Protein AF-A0A813HLX4-F1 (afdb_monomer_lite)

InterPro domains:
  IPR002048 EF-hand domain [PS50222] (1-34)
  IPR011992 EF-hand domain pair [SSF47473] (3-107)
  IPR018247 EF-Hand 1, calcium-binding site [PS00018] (12-24)

Sequence (122 aa):
MDSMRKLFQEMDLDDSGALTVNEFDKSLRDERVRTYFRCALNLDVDAARDIFQIVRNGDGMKADQDESMELNIDDFVNGCYNLQGGARQLDTKISLHEVRKLQKDMQEVLHVLRSLQPQTAI

Secondary structure (DSSP, 8-state):
-HHHHHHHHHH-SS-SSEE-HHHHHHHTTSHHHHHHHHHHS---HHHHHHHHHHHHHTTT------TT--EEHHHHHHHHHHHTTHHHHHHHHHHHHHHHHHHHHHHHHHHHHHHTS-----

Organism: Polarella glacialis (NCBI:txid89957)

pLDDT: mean 72.97, std 13.71, range [41.94, 96.0]

Foldseek 3Di:
DVVLLVLVVVLCPVPPQWHAPVSLVVSLVDPVSQCCCCPVLVDHSVVVSVLVVDLQQDPDHPDPPDSPGTHHSVSSVVSSCVNSCVVVVVVVVVVVVVVVVVVVVVVVVVVVVVVPPPPPDD

Structure (mmCIF, N/CA/C/O backbone):
data_AF-A0A813HLX4-F1
#
_entry.id   AF-A0A813HLX4-F1
#
loop_
_atom_site.group_PDB
_atom_site.id
_atom_site.type_symbol
_atom_site.label_atom_id
_atom_site.label_alt_id
_atom_site.label_comp_id
_atom_site.label_asym_id
_atom_site.label_entity_id
_atom_site.label_seq_id
_atom_site.pdbx_PDB_ins_code
_atom_site.Cartn_x
_atom_site.Cartn_y
_atom_site.Cartn_z
_atom_site.occupancy
_atom_site.B_iso_or_equiv
_atom_site.auth_seq_id
_atom_site.auth_comp_id
_atom_site.auth_asym_id
_atom_site.auth_atom_id
_atom_site.pdbx_PDB_model_num
ATOM 1 N N . MET A 1 1 ? -6.109 -11.539 -12.189 1.00 52.22 1 MET A N 1
ATOM 2 C CA . MET A 1 1 ? -4.817 -12.184 -11.879 1.00 52.22 1 MET A CA 1
ATOM 3 C C . MET A 1 1 ? -3.933 -12.263 -13.120 1.00 52.22 1 MET A C 1
ATOM 5 O O . MET A 1 1 ? -2.852 -11.696 -13.090 1.00 52.22 1 MET A O 1
ATOM 9 N N . ASP A 1 2 ? -4.394 -12.848 -14.232 1.00 63.78 2 ASP A N 1
ATOM 10 C CA . ASP A 1 2 ? -3.548 -13.035 -15.432 1.00 63.78 2 ASP A CA 1
ATOM 11 C C . ASP A 1 2 ? -3.050 -11.735 -16.074 1.00 63.78 2 ASP A C 1
ATOM 13 O O . ASP A 1 2 ? -1.894 -11.650 -16.473 1.00 63.78 2 ASP A O 1
ATOM 17 N N . SER A 1 3 ? -3.878 -10.687 -16.115 1.00 72.19 3 SER A N 1
ATOM 18 C CA . SER A 1 3 ? -3.465 -9.375 -16.636 1.00 72.19 3 SER A CA 1
ATOM 19 C C . SER A 1 3 ? -2.351 -8.727 -15.807 1.00 72.19 3 SER A C 1
ATOM 21 O O . SER A 1 3 ? -1.549 -7.973 -16.340 1.00 72.19 3 SER A O 1
ATOM 23 N N . MET A 1 4 ? -2.276 -9.052 -14.514 1.00 72.94 4 MET A N 1
ATOM 24 C CA . MET A 1 4 ? -1.265 -8.516 -13.605 1.00 72.94 4 MET A CA 1
ATOM 25 C C . MET A 1 4 ? 0.057 -9.267 -13.710 1.00 72.94 4 MET A C 1
ATOM 27 O O . MET A 1 4 ? 1.110 -8.644 -13.687 1.00 72.94 4 MET A O 1
ATOM 31 N N . ARG A 1 5 ? -0.003 -10.592 -13.898 1.00 77.19 5 ARG A N 1
ATOM 32 C CA . ARG A 1 5 ? 1.183 -11.406 -14.192 1.00 77.19 5 ARG A CA 1
ATOM 33 C C . ARG A 1 5 ? 1.808 -11.023 -15.536 1.00 77.19 5 ARG A C 1
ATOM 35 O O . ARG A 1 5 ? 3.023 -10.943 -15.628 1.00 77.19 5 ARG A O 1
ATOM 42 N N . LYS A 1 6 ? 0.986 -10.715 -16.546 1.00 79.31 6 LYS A N 1
ATOM 43 C CA . LYS A 1 6 ? 1.464 -10.182 -17.834 1.00 79.31 6 LYS A CA 1
ATOM 44 C C . LYS A 1 6 ? 2.122 -8.815 -17.689 1.00 79.31 6 LYS A C 1
ATOM 46 O O . LYS A 1 6 ? 3.187 -8.608 -18.245 1.00 79.31 6 LYS A O 1
ATOM 51 N N . LEU A 1 7 ? 1.515 -7.912 -16.914 1.00 79.94 7 LEU A N 1
ATOM 52 C CA . LEU A 1 7 ? 2.125 -6.616 -16.628 1.00 79.94 7 LEU A CA 1
ATOM 53 C C . LEU A 1 7 ? 3.477 -6.791 -15.927 1.00 79.94 7 LEU A C 1
ATOM 55 O O . LEU A 1 7 ? 4.439 -6.158 -16.323 1.00 79.94 7 LEU A O 1
ATOM 59 N N . PHE A 1 8 ? 3.562 -7.685 -14.939 1.00 80.75 8 PHE A N 1
ATOM 60 C CA . PHE A 1 8 ? 4.818 -7.989 -14.255 1.00 80.75 8 PHE A CA 1
ATOM 61 C C . PHE A 1 8 ? 5.899 -8.458 -15.239 1.00 80.75 8 PHE A C 1
ATOM 63 O O . PHE A 1 8 ? 6.993 -7.917 -15.225 1.00 80.75 8 PHE A O 1
ATOM 70 N N . GLN A 1 9 ? 5.569 -9.378 -16.150 1.00 82.44 9 GLN A N 1
ATOM 71 C CA . GLN A 1 9 ? 6.492 -9.842 -17.197 1.00 82.44 9 GLN A CA 1
ATOM 72 C C . GLN A 1 9 ? 6.919 -8.743 -18.180 1.00 82.44 9 GLN A C 1
ATOM 74 O O . GLN A 1 9 ? 7.993 -8.821 -18.755 1.00 82.44 9 GLN A O 1
ATOM 79 N N . GLU A 1 10 ? 6.086 -7.729 -18.414 1.00 81.12 10 GLU A N 1
ATOM 80 C CA . GLU A 1 10 ? 6.467 -6.574 -19.240 1.00 81.12 10 GLU A CA 1
ATOM 81 C C . GLU A 1 10 ? 7.375 -5.585 -18.488 1.00 81.12 10 GLU A C 1
ATOM 83 O O . GLU A 1 10 ? 8.050 -4.767 -19.114 1.00 81.12 10 GLU A O 1
ATOM 88 N N . MET A 1 11 ? 7.357 -5.626 -17.155 1.00 81.69 11 MET A N 1
ATOM 89 C CA . MET A 1 11 ? 8.123 -4.741 -16.279 1.00 81.69 11 MET A CA 1
ATOM 90 C C . MET A 1 11 ? 9.461 -5.349 -15.842 1.00 81.69 11 MET A C 1
ATOM 92 O O . MET A 1 11 ? 10.400 -4.591 -15.618 1.00 81.69 11 MET A O 1
ATOM 96 N N . ASP A 1 12 ? 9.526 -6.673 -15.719 1.00 83.56 12 ASP A N 1
ATOM 97 C CA . ASP A 1 12 ? 10.725 -7.479 -15.478 1.00 83.56 12 ASP A CA 1
ATOM 98 C C . ASP A 1 12 ? 11.568 -7.511 -16.766 1.00 83.56 12 ASP A C 1
ATOM 100 O O . ASP A 1 12 ? 11.235 -8.193 -17.736 1.00 83.56 12 ASP A O 1
ATOM 104 N N . LEU A 1 13 ? 12.596 -6.659 -16.834 1.00 79.81 13 LEU A N 1
ATOM 105 C CA . LEU A 1 13 ? 13.368 -6.451 -18.063 1.00 79.81 13 LEU A CA 1
ATOM 106 C C . LEU A 1 13 ? 14.498 -7.468 -18.205 1.00 79.81 13 LEU A C 1
ATOM 108 O O . LEU A 1 13 ? 14.985 -7.675 -19.322 1.00 79.81 13 LEU A O 1
ATOM 112 N N . ASP A 1 14 ? 14.946 -8.040 -17.091 1.00 82.44 14 ASP A N 1
ATOM 113 C CA . ASP A 1 14 ? 15.989 -9.055 -17.052 1.00 82.44 14 ASP A CA 1
ATOM 114 C C . ASP A 1 14 ? 15.452 -10.495 -16.962 1.00 82.44 14 ASP A C 1
ATOM 116 O O . ASP A 1 14 ? 16.246 -11.432 -17.074 1.00 82.44 14 ASP A O 1
ATOM 120 N N . ASP A 1 15 ? 14.126 -10.665 -16.878 1.00 79.69 15 ASP A N 1
ATOM 121 C CA . ASP A 1 15 ? 13.425 -11.951 -16.733 1.00 79.69 15 ASP A CA 1
ATOM 122 C C . ASP A 1 15 ? 13.940 -12.727 -15.505 1.00 79.69 15 A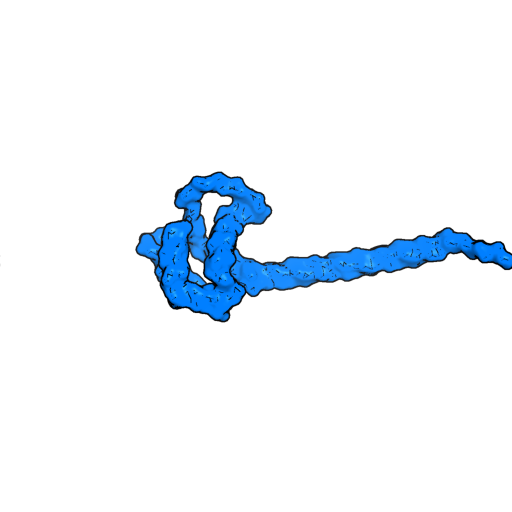SP A C 1
ATOM 124 O O . ASP A 1 15 ? 14.030 -13.960 -15.498 1.00 79.69 15 ASP A O 1
ATOM 128 N N . SER A 1 16 ? 14.326 -11.989 -14.457 1.00 80.88 16 SER A N 1
ATOM 129 C CA . SER A 1 16 ? 14.798 -12.547 -13.185 1.00 80.88 16 SER A CA 1
ATOM 130 C C . SER A 1 16 ? 13.671 -13.206 -12.388 1.00 80.88 16 SER A C 1
ATOM 132 O O . SER A 1 16 ? 13.929 -14.000 -11.477 1.00 80.88 16 SER A O 1
ATOM 134 N N . GLY A 1 17 ? 12.412 -12.915 -12.731 1.00 80.38 17 GLY A N 1
ATOM 135 C CA . GLY A 1 17 ? 11.237 -13.281 -11.950 1.00 80.38 17 GLY A CA 1
ATOM 136 C C . GLY A 1 17 ? 11.010 -12.350 -10.757 1.00 80.38 17 GLY A C 1
ATOM 137 O O . GLY A 1 17 ? 10.150 -12.631 -9.908 1.00 80.38 17 GLY A O 1
ATOM 138 N N . ALA A 1 18 ? 11.764 -11.253 -10.686 1.00 80.62 18 ALA A N 1
ATOM 139 C CA . ALA A 1 18 ? 11.690 -10.252 -9.647 1.00 80.62 18 ALA A CA 1
ATOM 140 C C . ALA A 1 18 ? 11.753 -8.846 -10.260 1.00 80.62 18 ALA A C 1
ATOM 142 O O . ALA A 1 18 ? 12.250 -8.631 -11.353 1.00 80.62 18 ALA A O 1
ATOM 143 N N . LEU A 1 19 ? 11.175 -7.873 -9.568 1.00 82.00 19 LEU A N 1
ATOM 144 C CA . LEU A 1 19 ? 11.072 -6.504 -10.045 1.00 82.00 19 LEU A CA 1
ATOM 145 C C . LEU A 1 19 ? 11.938 -5.624 -9.159 1.00 82.00 19 LEU A C 1
ATOM 147 O O . LEU A 1 19 ? 11.659 -5.454 -7.967 1.00 82.00 19 LEU A O 1
ATOM 151 N N . THR A 1 20 ? 12.992 -5.057 -9.735 1.00 81.56 20 THR A N 1
ATOM 152 C CA . THR A 1 20 ? 13.842 -4.094 -9.032 1.00 81.56 20 THR A CA 1
ATOM 153 C C . THR A 1 20 ? 13.193 -2.709 -8.998 1.00 81.56 20 THR A C 1
ATOM 155 O O . THR A 1 20 ? 12.366 -2.354 -9.841 1.00 81.56 20 THR A O 1
ATOM 158 N N . VAL A 1 21 ? 13.615 -1.854 -8.057 1.00 76.56 21 VAL A N 1
ATOM 159 C CA . VAL A 1 21 ? 13.162 -0.446 -7.994 1.00 76.56 21 VAL A CA 1
ATOM 160 C C . VAL A 1 21 ? 13.431 0.293 -9.311 1.00 76.56 21 VAL A C 1
ATOM 162 O O . VAL A 1 21 ? 12.643 1.140 -9.728 1.00 76.56 21 VAL A O 1
ATOM 165 N N . ASN A 1 22 ? 14.544 -0.016 -9.979 1.00 80.31 22 ASN A N 1
ATOM 166 C CA . ASN A 1 22 ? 14.938 0.648 -11.218 1.00 80.31 22 ASN A CA 1
ATOM 167 C C . ASN A 1 22 ? 14.055 0.221 -12.399 1.00 80.31 22 ASN A C 1
ATOM 169 O O . ASN A 1 22 ? 13.638 1.056 -13.199 1.00 80.31 22 ASN A O 1
ATOM 173 N N . GLU A 1 23 ? 13.744 -1.068 -12.506 1.00 84.06 23 GLU A N 1
ATOM 174 C CA . GLU A 1 23 ? 12.807 -1.589 -13.507 1.00 84.06 23 GLU A CA 1
ATOM 175 C C . GLU A 1 23 ? 11.389 -1.093 -13.264 1.00 84.06 23 GLU A C 1
ATOM 177 O O . GLU A 1 23 ? 10.702 -0.672 -14.198 1.00 84.06 23 GLU A O 1
ATOM 182 N 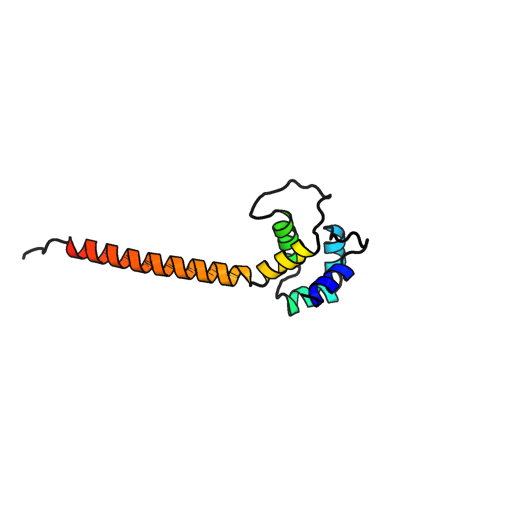N . PHE A 1 24 ? 10.985 -1.028 -11.998 1.00 80.00 24 PHE A N 1
ATOM 183 C CA . PHE A 1 24 ? 9.725 -0.428 -11.597 1.00 80.00 24 PHE A CA 1
ATOM 184 C C . PHE A 1 24 ? 9.655 1.052 -12.006 1.00 80.00 24 PHE A C 1
ATOM 186 O O . PHE A 1 24 ? 8.684 1.481 -12.623 1.00 80.00 24 PHE A O 1
ATOM 193 N N . ASP A 1 25 ? 10.704 1.842 -11.760 1.00 80.00 25 ASP A N 1
ATOM 194 C CA . ASP A 1 25 ? 10.713 3.253 -12.163 1.00 80.00 25 ASP A CA 1
ATOM 195 C C . ASP A 1 25 ? 10.702 3.441 -13.683 1.00 80.00 25 ASP A C 1
ATOM 197 O O . ASP A 1 25 ? 10.035 4.335 -14.208 1.00 80.00 25 ASP A O 1
ATOM 201 N N . LYS A 1 26 ? 11.439 2.598 -14.411 1.00 83.56 26 LYS A N 1
ATOM 202 C CA . LYS A 1 26 ? 11.470 2.630 -15.877 1.00 83.56 26 LYS A CA 1
ATOM 203 C C . LYS A 1 26 ? 10.118 2.267 -16.471 1.00 83.56 26 LYS A C 1
ATOM 205 O O . LYS A 1 26 ? 9.650 2.962 -17.369 1.00 83.56 26 LYS A O 1
ATOM 210 N N . SER A 1 27 ? 9.478 1.225 -15.960 1.00 81.94 27 SER A N 1
ATOM 211 C CA . SER A 1 27 ? 8.167 0.790 -16.436 1.00 81.94 27 SER A CA 1
ATOM 212 C C . SER A 1 27 ? 7.056 1.774 -16.075 1.00 81.94 27 SER A C 1
ATOM 214 O O . SER A 1 27 ? 6.178 2.018 -16.897 1.00 81.94 27 SER A O 1
ATOM 216 N N . LEU A 1 28 ? 7.133 2.455 -14.925 1.00 78.94 28 LEU A N 1
ATOM 217 C CA . LEU A 1 28 ? 6.217 3.550 -14.582 1.00 78.94 28 LEU A CA 1
ATOM 218 C C . LEU A 1 28 ? 6.341 4.778 -15.500 1.00 78.94 28 LEU A C 1
ATOM 220 O O . LEU A 1 28 ? 5.463 5.642 -15.468 1.00 78.94 28 LEU A O 1
ATOM 224 N N . ARG A 1 29 ? 7.387 4.885 -16.331 1.00 82.56 29 ARG A N 1
ATOM 225 C CA . ARG A 1 29 ? 7.470 5.917 -17.383 1.00 82.56 29 ARG A CA 1
ATOM 226 C C . ARG A 1 29 ? 6.674 5.543 -18.629 1.00 82.56 29 ARG A C 1
ATOM 228 O O . ARG A 1 29 ? 6.328 6.444 -19.392 1.00 82.56 29 ARG A O 1
ATOM 235 N N . ASP A 1 30 ? 6.355 4.264 -18.826 1.00 84.31 30 ASP A N 1
ATOM 236 C CA . ASP A 1 30 ? 5.497 3.817 -19.920 1.00 84.31 30 ASP A CA 1
ATOM 237 C C . ASP A 1 30 ? 4.037 4.187 -19.621 1.00 84.31 30 ASP A C 1
ATOM 239 O O . ASP A 1 30 ? 3.444 3.805 -18.608 1.00 84.31 30 ASP A O 1
ATOM 243 N N . GLU A 1 31 ? 3.434 4.949 -20.529 1.00 81.56 31 GLU A N 1
ATOM 244 C CA . GLU A 1 31 ? 2.055 5.415 -20.417 1.00 81.56 31 GLU A CA 1
ATOM 245 C C . GLU A 1 31 ? 1.045 4.260 -20.313 1.00 81.56 31 GLU A C 1
ATOM 247 O O . GLU A 1 31 ? 0.015 4.397 -19.646 1.00 81.56 31 GLU A O 1
ATOM 252 N N . ARG A 1 32 ? 1.354 3.095 -20.892 1.00 81.50 32 ARG A N 1
ATOM 253 C CA . ARG A 1 32 ? 0.504 1.897 -20.823 1.00 81.50 32 ARG A CA 1
ATOM 254 C C . ARG A 1 32 ? 0.433 1.346 -19.405 1.00 81.50 32 ARG A C 1
ATOM 256 O O . ARG A 1 32 ? -0.662 1.096 -18.901 1.00 81.50 32 ARG A O 1
ATOM 263 N N . VAL A 1 33 ? 1.583 1.242 -18.740 1.00 79.88 33 VAL A N 1
ATOM 264 C CA . VAL A 1 33 ? 1.686 0.784 -17.348 1.00 79.88 33 VAL A CA 1
ATOM 265 C C . VAL A 1 33 ? 0.968 1.775 -16.435 1.00 79.88 33 VAL A C 1
ATOM 267 O O . VAL A 1 33 ? 0.103 1.383 -15.655 1.00 79.88 33 VAL A O 1
ATOM 270 N N . ARG A 1 34 ? 1.211 3.081 -16.606 1.00 80.00 34 ARG A N 1
ATOM 271 C CA . ARG A 1 34 ? 0.518 4.137 -15.841 1.00 80.00 34 ARG A CA 1
ATOM 272 C C . ARG A 1 34 ? -1.000 4.075 -16.000 1.00 80.00 34 ARG A C 1
ATOM 274 O O . ARG A 1 34 ? -1.733 4.218 -15.021 1.00 80.00 34 ARG A O 1
ATOM 281 N N . THR A 1 35 ? -1.473 3.855 -17.224 1.00 80.62 35 THR A N 1
ATOM 282 C CA . THR A 1 35 ? -2.904 3.726 -17.522 1.00 80.62 35 THR A CA 1
ATOM 283 C C . THR A 1 35 ? -3.484 2.481 -16.868 1.00 80.62 35 THR A C 1
ATOM 285 O O . THR A 1 35 ? -4.569 2.549 -16.302 1.00 80.62 35 THR A O 1
ATOM 288 N N . TYR A 1 36 ? -2.759 1.362 -16.860 1.00 79.06 36 TYR A N 1
ATOM 289 C CA . TYR A 1 36 ? -3.200 0.155 -16.168 1.00 79.06 36 TYR A CA 1
ATOM 290 C C . TYR A 1 36 ? -3.296 0.363 -14.650 1.00 79.06 36 TYR A C 1
ATOM 292 O O . TYR A 1 36 ? -4.332 0.060 -14.059 1.00 79.06 36 TYR A O 1
ATOM 300 N N . PHE A 1 37 ? -2.275 0.947 -14.015 1.00 76.12 37 PHE A N 1
ATOM 301 C CA . PHE A 1 37 ? -2.313 1.259 -12.581 1.00 76.12 37 PHE A CA 1
ATOM 302 C C . PHE A 1 37 ? -3.501 2.169 -12.223 1.00 76.12 37 PHE A C 1
ATOM 304 O O . PHE A 1 37 ? -4.216 1.903 -11.257 1.00 76.12 37 PHE A O 1
ATOM 311 N N . ARG A 1 38 ? -3.796 3.174 -13.053 1.00 74.12 38 ARG A N 1
ATOM 312 C CA . ARG A 1 38 ? -4.936 4.077 -12.830 1.00 74.12 38 ARG A CA 1
ATOM 313 C C . ARG A 1 38 ? -6.292 3.446 -13.136 1.00 74.12 38 ARG A C 1
ATOM 315 O O . ARG A 1 38 ? -7.212 3.587 -12.345 1.00 74.12 38 ARG A O 1
ATOM 322 N N . CYS A 1 39 ? -6.450 2.762 -14.263 1.00 75.06 39 CYS A N 1
ATOM 323 C CA . CYS A 1 39 ? -7.754 2.261 -14.706 1.00 75.06 39 CYS A CA 1
ATOM 324 C C . CYS A 1 39 ? -8.117 0.901 -14.100 1.00 75.06 39 CYS A C 1
ATOM 326 O O . CYS A 1 39 ? -9.285 0.669 -13.800 1.00 75.06 39 CYS A O 1
ATOM 328 N N . ALA A 1 40 ? -7.148 -0.002 -13.937 1.00 70.75 40 ALA A N 1
ATOM 329 C CA . ALA A 1 40 ? -7.394 -1.357 -13.442 1.00 70.75 40 ALA A CA 1
ATOM 330 C C . ALA A 1 40 ? -7.250 -1.462 -11.918 1.00 70.75 40 ALA A C 1
ATOM 332 O O . ALA A 1 40 ? -8.006 -2.201 -11.288 1.00 70.75 40 ALA A O 1
ATOM 333 N N . LEU A 1 41 ? -6.302 -0.723 -11.329 1.00 70.19 41 LEU A N 1
ATOM 334 C CA . LEU A 1 41 ? -6.026 -0.771 -9.887 1.00 70.19 41 LEU A CA 1
ATOM 335 C C . LEU A 1 41 ? -6.538 0.460 -9.129 1.00 70.19 41 LEU A C 1
ATOM 337 O O . LEU A 1 41 ? -6.584 0.426 -7.902 1.00 70.19 41 LEU A O 1
ATOM 341 N N . ASN A 1 42 ? -6.959 1.519 -9.834 1.00 73.06 42 ASN A N 1
ATOM 342 C CA . ASN A 1 42 ? -7.355 2.801 -9.243 1.00 73.06 42 ASN A CA 1
ATOM 343 C C . ASN A 1 42 ? -6.281 3.379 -8.303 1.00 73.06 42 ASN A C 1
ATOM 345 O O . ASN A 1 42 ? -6.585 3.962 -7.261 1.00 73.06 42 ASN A O 1
ATOM 349 N N . LEU A 1 43 ? -5.016 3.178 -8.671 1.00 69.12 43 LEU A N 1
ATOM 350 C CA . LEU A 1 43 ? -3.844 3.639 -7.941 1.00 69.12 43 LEU A CA 1
ATOM 351 C C . LEU A 1 43 ? -3.160 4.751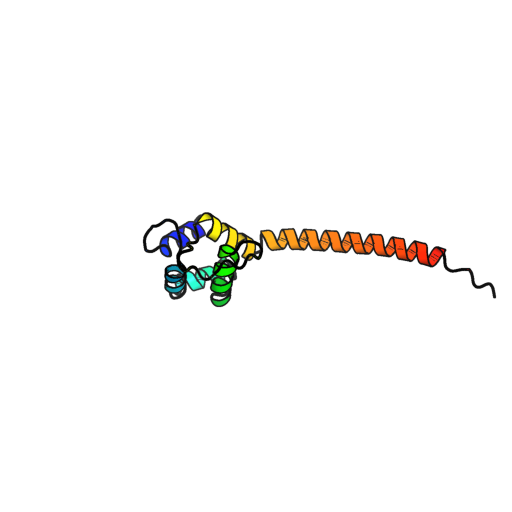 -8.727 1.00 69.12 43 LEU A C 1
ATOM 353 O O . LEU A 1 43 ? -2.968 4.641 -9.941 1.00 69.12 43 LEU A O 1
ATOM 357 N N . ASP A 1 44 ? -2.775 5.822 -8.034 1.00 71.62 44 ASP A N 1
ATOM 358 C CA . ASP A 1 44 ? -1.927 6.834 -8.652 1.00 71.62 44 ASP A CA 1
ATOM 359 C C . ASP A 1 44 ? -0.485 6.334 -8.749 1.00 71.62 44 ASP A C 1
ATOM 361 O O . ASP A 1 44 ? -0.017 5.548 -7.928 1.00 71.62 44 ASP A O 1
ATOM 365 N N . VAL A 1 45 ? 0.224 6.802 -9.768 1.00 69.44 45 VAL A N 1
ATOM 366 C CA . VAL A 1 45 ? 1.588 6.364 -10.086 1.00 69.44 45 VAL A CA 1
ATOM 367 C C . VAL A 1 45 ? 2.567 6.784 -8.988 1.00 69.44 45 VAL A C 1
ATOM 369 O O . VAL A 1 45 ? 3.479 6.032 -8.655 1.00 69.44 45 VAL A O 1
ATOM 372 N N . ASP A 1 46 ? 2.333 7.943 -8.372 1.00 68.56 46 ASP A N 1
ATOM 373 C CA . ASP A 1 46 ? 3.115 8.400 -7.223 1.00 68.56 46 ASP A CA 1
ATOM 374 C C . ASP A 1 46 ? 2.865 7.508 -5.996 1.00 68.56 46 ASP A C 1
ATOM 376 O O . ASP A 1 46 ? 3.812 7.080 -5.339 1.00 68.56 46 ASP A O 1
ATOM 380 N N . ALA A 1 47 ? 1.611 7.100 -5.770 1.00 64.00 47 ALA A N 1
ATOM 381 C CA . ALA A 1 47 ? 1.277 6.122 -4.738 1.00 64.00 47 ALA A CA 1
ATOM 382 C C . ALA A 1 47 ? 1.876 4.738 -5.043 1.00 64.00 47 ALA A C 1
ATOM 384 O O . ALA A 1 47 ? 2.222 4.013 -4.120 1.00 64.00 47 ALA A O 1
ATOM 385 N N . ALA A 1 48 ? 2.048 4.366 -6.316 1.00 67.25 48 ALA A N 1
ATOM 386 C CA . ALA A 1 48 ? 2.640 3.087 -6.711 1.00 67.25 48 ALA A CA 1
ATOM 387 C C . ALA A 1 48 ? 4.097 2.931 -6.228 1.00 67.25 48 ALA A C 1
ATOM 389 O O . ALA A 1 48 ? 4.505 1.824 -5.879 1.00 67.25 48 ALA A O 1
ATOM 390 N N . ARG A 1 49 ? 4.868 4.027 -6.135 1.00 69.69 49 ARG A N 1
ATOM 391 C CA . ARG A 1 49 ? 6.221 4.017 -5.543 1.00 69.69 49 ARG A CA 1
ATOM 392 C C . ARG A 1 49 ? 6.194 3.804 -4.032 1.00 69.69 49 ARG A C 1
ATOM 394 O O . ARG A 1 49 ? 6.952 2.981 -3.521 1.00 69.69 49 ARG A O 1
ATOM 401 N N . ASP A 1 50 ? 5.297 4.494 -3.333 1.00 67.06 50 ASP A N 1
ATOM 402 C CA . ASP A 1 50 ? 5.105 4.298 -1.891 1.00 67.06 50 ASP A CA 1
ATOM 403 C C . ASP A 1 50 ? 4.658 2.861 -1.599 1.00 67.06 50 ASP A C 1
ATOM 405 O O . ASP A 1 50 ? 5.108 2.224 -0.652 1.00 67.06 50 ASP A O 1
ATOM 409 N N . ILE A 1 51 ? 3.816 2.313 -2.470 1.00 64.12 51 ILE A N 1
ATOM 410 C CA . ILE A 1 51 ? 3.340 0.933 -2.431 1.00 64.12 51 ILE A CA 1
ATOM 411 C C . ILE A 1 51 ? 4.481 -0.054 -2.609 1.00 64.12 51 ILE A C 1
ATOM 413 O O . ILE A 1 51 ? 4.582 -0.989 -1.822 1.00 64.12 51 ILE A O 1
ATOM 417 N N . PHE A 1 52 ? 5.349 0.160 -3.597 1.00 68.69 52 PHE A N 1
ATOM 418 C CA . PHE A 1 52 ? 6.524 -0.680 -3.794 1.00 68.69 52 PHE A CA 1
ATOM 419 C C . PHE A 1 52 ? 7.357 -0.732 -2.507 1.00 68.69 52 PHE A C 1
ATOM 421 O O . PHE A 1 52 ? 7.731 -1.809 -2.057 1.00 68.69 52 PHE A O 1
ATOM 428 N N . GLN A 1 53 ? 7.557 0.410 -1.841 1.00 67.19 53 GLN A N 1
ATOM 429 C CA . GLN A 1 53 ? 8.245 0.455 -0.549 1.00 67.19 53 GLN A CA 1
ATOM 430 C C . GLN A 1 53 ? 7.473 -0.235 0.582 1.00 67.19 53 GLN A C 1
ATOM 432 O O . GLN A 1 53 ? 8.094 -0.888 1.416 1.00 67.19 53 GLN A O 1
ATOM 437 N N . ILE A 1 54 ? 6.147 -0.111 0.638 1.00 63.62 54 ILE A N 1
ATOM 438 C CA . ILE A 1 54 ? 5.317 -0.753 1.670 1.00 63.62 54 ILE A CA 1
ATOM 439 C C . ILE A 1 54 ? 5.336 -2.278 1.511 1.00 63.62 54 ILE A C 1
ATOM 441 O O . ILE A 1 54 ? 5.559 -2.985 2.489 1.00 63.62 54 ILE A O 1
ATOM 445 N N . VAL A 1 55 ? 5.162 -2.785 0.289 1.00 65.00 55 VAL A N 1
ATOM 446 C CA . VAL A 1 55 ? 5.194 -4.226 -0.009 1.00 65.00 55 VAL A CA 1
ATOM 447 C C . VAL A 1 55 ? 6.601 -4.788 0.232 1.00 65.00 55 VAL A C 1
ATOM 449 O O . VAL A 1 55 ? 6.726 -5.859 0.817 1.00 65.00 55 VAL A O 1
ATOM 452 N N . ARG A 1 56 ? 7.656 -4.024 -0.095 1.00 63.84 56 ARG A N 1
ATOM 453 C CA . ARG A 1 56 ? 9.064 -4.351 0.211 1.00 63.84 56 ARG A CA 1
ATOM 454 C C . ARG A 1 56 ? 9.350 -4.489 1.715 1.00 63.84 56 ARG A C 1
ATOM 456 O O . ARG A 1 56 ? 10.243 -5.233 2.096 1.00 63.84 56 ARG A O 1
ATOM 463 N N . ASN A 1 57 ? 8.628 -3.767 2.575 1.00 58.03 57 ASN A N 1
ATOM 464 C CA . ASN A 1 57 ? 8.950 -3.641 4.004 1.00 58.03 57 ASN A CA 1
ATOM 465 C C . ASN A 1 57 ? 8.110 -4.550 4.934 1.00 58.03 57 ASN A C 1
ATOM 467 O O . ASN A 1 57 ? 8.331 -4.546 6.149 1.00 58.03 57 ASN A O 1
ATOM 471 N N . GLY A 1 58 ? 7.141 -5.313 4.407 1.00 54.91 58 GLY A N 1
ATOM 472 C CA . GLY A 1 58 ? 6.158 -6.023 5.243 1.00 54.91 58 GLY A CA 1
ATOM 473 C C . GLY A 1 58 ? 5.398 -5.071 6.185 1.00 54.91 58 GLY A C 1
ATOM 474 O O . GLY A 1 58 ? 5.494 -3.858 6.029 1.00 54.91 58 GLY A O 1
ATOM 475 N N . ASP A 1 59 ? 4.653 -5.598 7.166 1.00 48.06 59 ASP A N 1
ATOM 476 C CA . ASP A 1 59 ? 3.767 -4.893 8.131 1.00 48.06 59 ASP A CA 1
ATOM 477 C C . ASP A 1 59 ? 4.446 -3.841 9.062 1.00 48.06 59 ASP A C 1
ATOM 479 O O . ASP A 1 59 ? 4.160 -3.742 10.255 1.00 48.06 59 ASP A O 1
ATOM 483 N N . GLY A 1 60 ? 5.340 -2.996 8.543 1.00 46.16 60 GLY A N 1
ATOM 484 C CA . GLY A 1 60 ? 5.893 -1.832 9.234 1.00 46.16 60 GLY A CA 1
ATOM 485 C C . GLY A 1 60 ? 7.364 -1.938 9.628 1.00 46.16 60 GLY A C 1
ATOM 486 O O . GLY A 1 60 ? 7.811 -1.134 10.449 1.00 46.16 60 GLY A O 1
ATOM 487 N N . MET A 1 61 ? 8.144 -2.862 9.059 1.00 41.94 61 MET A N 1
ATOM 488 C CA . MET A 1 61 ? 9.569 -2.957 9.377 1.00 41.94 61 MET A CA 1
ATOM 489 C C . MET A 1 61 ? 10.393 -2.183 8.346 1.00 41.94 61 MET A C 1
ATOM 491 O O . MET A 1 61 ? 10.564 -2.605 7.209 1.00 41.94 61 MET A O 1
ATOM 495 N N . LYS A 1 62 ? 10.896 -1.006 8.743 1.00 43.97 62 LYS A N 1
ATOM 496 C CA . LYS A 1 62 ? 11.899 -0.260 7.972 1.00 43.97 62 LYS A CA 1
ATOM 497 C C . LYS A 1 62 ? 13.138 -1.143 7.809 1.00 43.97 62 LYS A C 1
ATOM 499 O O . LYS A 1 62 ? 13.975 -1.179 8.703 1.00 43.97 62 LYS A O 1
ATOM 504 N N . ALA A 1 63 ? 13.229 -1.861 6.696 1.00 44.41 63 ALA A N 1
ATOM 505 C CA . ALA A 1 63 ? 14.470 -2.471 6.264 1.00 44.41 63 ALA A CA 1
ATOM 506 C C . ALA A 1 63 ? 15.323 -1.372 5.636 1.00 44.41 63 ALA A C 1
ATOM 508 O O . ALA A 1 63 ? 14.827 -0.569 4.831 1.00 44.41 63 ALA A O 1
ATOM 509 N N . ASP A 1 64 ? 16.577 -1.322 6.065 1.00 46.91 64 ASP A N 1
ATOM 510 C CA . ASP A 1 64 ? 17.591 -0.392 5.601 1.00 46.91 64 ASP A CA 1
ATOM 511 C C . ASP A 1 64 ? 17.624 -0.307 4.065 1.00 46.91 64 ASP A C 1
ATOM 513 O O . ASP A 1 64 ? 17.098 -1.159 3.342 1.00 46.91 64 ASP A O 1
ATOM 517 N N . GLN A 1 65 ? 18.169 0.800 3.570 1.00 46.06 65 GLN A N 1
ATOM 518 C CA . GLN A 1 65 ? 18.275 1.160 2.155 1.00 46.06 65 GLN A CA 1
ATOM 519 C C . GLN A 1 65 ? 19.218 0.216 1.393 1.00 46.06 65 GLN A C 1
ATOM 521 O O . GLN A 1 65 ? 20.215 0.656 0.833 1.00 46.06 65 GLN A O 1
ATOM 526 N N . ASP A 1 66 ? 18.935 -1.080 1.391 1.00 50.81 66 ASP A N 1
ATOM 527 C CA . ASP A 1 66 ? 19.609 -2.008 0.511 1.00 50.81 66 ASP A CA 1
ATOM 528 C C . ASP A 1 66 ? 18.890 -1.986 -0.841 1.00 50.81 66 ASP A C 1
ATOM 530 O O . ASP A 1 66 ? 17.714 -2.350 -0.968 1.00 50.81 66 ASP A O 1
ATOM 534 N N . GLU A 1 67 ? 19.597 -1.470 -1.843 1.00 52.16 67 GLU A N 1
ATOM 535 C CA . GLU A 1 67 ? 19.163 -1.373 -3.240 1.00 52.16 67 GLU A CA 1
ATOM 536 C C . GLU A 1 67 ? 19.085 -2.760 -3.913 1.00 52.16 67 GLU A C 1
ATOM 538 O O . GLU A 1 67 ? 18.594 -2.874 -5.032 1.00 52.16 67 GLU A O 1
ATOM 543 N N . SER A 1 68 ? 19.523 -3.811 -3.208 1.00 53.50 68 SER A N 1
ATOM 544 C CA . SER A 1 68 ? 19.535 -5.219 -3.623 1.00 53.50 68 SER A CA 1
ATOM 545 C C . SER A 1 68 ? 18.200 -5.961 -3.435 1.00 53.50 68 SER A C 1
ATOM 547 O O . SER A 1 68 ? 18.132 -7.162 -3.696 1.00 53.50 68 SER A O 1
ATOM 549 N N . MET A 1 69 ? 17.156 -5.315 -2.910 1.00 61.69 69 MET A N 1
ATOM 550 C CA . MET A 1 69 ? 15.911 -6.014 -2.575 1.00 61.69 69 MET A CA 1
ATOM 551 C C . MET A 1 69 ? 14.915 -5.977 -3.740 1.00 61.69 69 MET A C 1
ATOM 553 O O . MET A 1 69 ? 14.366 -4.926 -4.075 1.00 61.69 69 MET A O 1
ATOM 557 N N . GLU A 1 70 ? 14.688 -7.142 -4.336 1.00 70.50 70 GLU A N 1
ATOM 558 C CA . GLU A 1 70 ? 13.809 -7.359 -5.485 1.00 70.50 70 GLU A CA 1
ATOM 559 C C . GLU A 1 70 ? 12.406 -7.792 -5.022 1.00 70.50 70 GLU A C 1
ATOM 561 O O . GLU A 1 70 ? 12.262 -8.494 -4.017 1.00 70.50 70 GLU A O 1
ATOM 566 N N . LEU A 1 71 ? 11.357 -7.376 -5.737 1.00 75.19 71 LEU A N 1
ATOM 567 C CA . LEU A 1 71 ? 9.979 -7.793 -5.456 1.00 75.19 71 LEU A CA 1
ATOM 568 C C . LEU A 1 71 ? 9.566 -8.932 -6.385 1.00 75.19 71 LEU A C 1
ATOM 570 O O . LEU A 1 71 ? 9.441 -8.732 -7.589 1.00 75.19 71 LEU A O 1
ATOM 574 N N . ASN A 1 72 ? 9.304 -10.118 -5.838 1.00 78.94 72 ASN A N 1
ATOM 575 C CA . ASN A 1 72 ? 8.803 -11.229 -6.645 1.00 78.94 72 ASN A CA 1
ATOM 576 C C . ASN A 1 72 ? 7.358 -10.979 -7.130 1.00 78.94 72 ASN A C 1
ATOM 578 O O . ASN A 1 72 ? 6.618 -10.134 -6.610 1.00 78.94 72 ASN A O 1
ATOM 582 N N . ILE A 1 73 ? 6.945 -11.755 -8.132 1.00 76.81 73 ILE A N 1
ATOM 583 C CA . ILE A 1 73 ? 5.622 -11.637 -8.756 1.00 76.81 73 ILE A CA 1
ATOM 584 C C . ILE A 1 73 ? 4.458 -11.830 -7.780 1.00 76.81 73 ILE A C 1
ATOM 586 O O . ILE A 1 73 ? 3.439 -11.147 -7.899 1.00 76.81 73 ILE A O 1
ATOM 590 N N . ASP A 1 74 ? 4.581 -12.745 -6.819 1.00 75.00 74 ASP A N 1
ATOM 591 C CA . ASP A 1 74 ? 3.489 -13.062 -5.903 1.00 75.00 74 ASP A CA 1
ATOM 592 C C . ASP A 1 74 ? 3.310 -11.949 -4.859 1.00 75.00 74 ASP A C 1
ATOM 594 O O . ASP A 1 74 ? 2.178 -11.547 -4.589 1.00 75.00 74 ASP A O 1
ATOM 598 N N . ASP A 1 75 ? 4.398 -11.366 -4.359 1.00 75.12 75 ASP A N 1
ATOM 599 C CA . ASP A 1 75 ? 4.391 -10.217 -3.451 1.00 75.12 75 ASP A CA 1
ATOM 600 C C . ASP A 1 75 ? 3.866 -8.963 -4.148 1.00 75.12 75 ASP A C 1
ATOM 602 O O . ASP A 1 75 ? 3.041 -8.240 -3.586 1.00 75.12 75 ASP A O 1
ATOM 606 N N . PHE A 1 76 ? 4.252 -8.734 -5.405 1.00 75.69 76 PHE A N 1
ATOM 607 C CA . PHE A 1 76 ? 3.717 -7.635 -6.206 1.00 75.69 76 PHE A CA 1
ATOM 608 C C . PHE A 1 76 ? 2.199 -7.758 -6.423 1.00 75.69 76 PHE A C 1
ATOM 610 O O . PHE A 1 76 ? 1.451 -6.795 -6.207 1.00 75.69 76 PHE A O 1
ATOM 617 N N . VAL A 1 77 ? 1.726 -8.946 -6.818 1.00 75.00 77 VAL A N 1
ATOM 618 C CA . VAL A 1 77 ? 0.296 -9.221 -7.037 1.00 75.00 77 VAL A CA 1
ATOM 619 C C . VAL A 1 77 ? -0.484 -9.094 -5.728 1.00 75.00 77 VAL A C 1
ATOM 621 O O . VAL A 1 77 ? -1.522 -8.429 -5.700 1.00 75.00 77 VAL A O 1
ATOM 624 N N . ASN A 1 78 ? 0.015 -9.684 -4.639 1.00 72.75 78 ASN A N 1
ATOM 625 C CA . ASN A 1 78 ? -0.620 -9.623 -3.323 1.00 72.75 78 ASN A CA 1
ATOM 626 C C . ASN A 1 78 ? -0.652 -8.194 -2.777 1.00 72.75 78 ASN A C 1
ATOM 628 O O . ASN A 1 78 ? -1.689 -7.742 -2.291 1.00 72.75 78 ASN A O 1
ATOM 632 N N . GLY A 1 79 ? 0.448 -7.454 -2.913 1.00 71.44 79 GLY A N 1
ATOM 633 C CA . GLY A 1 79 ? 0.542 -6.054 -2.529 1.00 71.44 79 GLY A CA 1
ATOM 634 C C . GLY A 1 79 ? -0.512 -5.214 -3.236 1.00 71.44 79 GLY A C 1
ATOM 635 O O . GLY A 1 79 ? -1.346 -4.571 -2.594 1.00 71.44 79 GLY A O 1
ATOM 636 N N . CYS A 1 80 ? -0.558 -5.291 -4.564 1.00 73.12 80 CYS A N 1
ATOM 637 C CA . CYS A 1 80 ? -1.545 -4.546 -5.330 1.00 73.12 80 CYS A CA 1
ATOM 638 C C . CYS A 1 80 ? -2.989 -4.989 -5.045 1.00 73.12 80 CYS A C 1
ATOM 640 O O . CYS A 1 80 ? -3.877 -4.141 -5.018 1.00 73.12 80 CYS A O 1
ATOM 642 N N . TYR A 1 81 ? -3.240 -6.274 -4.776 1.00 69.94 81 TYR A N 1
ATOM 643 C CA . TYR A 1 81 ? -4.564 -6.774 -4.386 1.00 69.94 81 TYR A CA 1
ATOM 644 C C . TYR A 1 81 ? -5.018 -6.230 -3.021 1.00 69.94 81 TYR A C 1
ATOM 646 O O . TYR A 1 81 ? -6.161 -5.781 -2.859 1.00 69.94 81 TYR A O 1
ATOM 654 N N . ASN A 1 82 ? -4.112 -6.206 -2.042 1.00 65.69 82 ASN A N 1
ATOM 655 C CA . ASN A 1 82 ? -4.365 -5.628 -0.723 1.00 65.69 82 ASN A CA 1
ATOM 656 C C . ASN A 1 82 ? -4.690 -4.130 -0.822 1.00 65.69 82 ASN A C 1
ATOM 658 O O . ASN A 1 82 ? -5.569 -3.626 -0.115 1.00 65.69 82 ASN A O 1
ATOM 662 N N . LEU A 1 83 ? -4.035 -3.437 -1.753 1.00 62.28 83 LEU A N 1
ATOM 663 C CA . LEU A 1 83 ? -4.156 -1.996 -1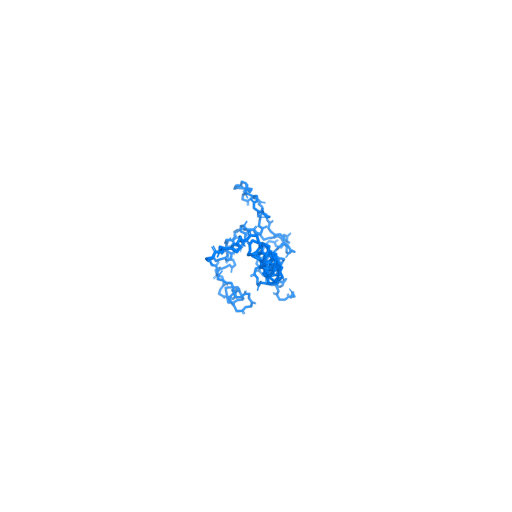.965 1.00 62.28 83 LEU A CA 1
ATOM 664 C C . LEU A 1 83 ? -5.344 -1.582 -2.836 1.00 62.28 83 LEU A C 1
ATOM 666 O O . LEU A 1 83 ? -5.971 -0.567 -2.533 1.00 62.28 83 LEU A O 1
ATOM 670 N N . GLN A 1 84 ? -5.728 -2.398 -3.823 1.00 61.53 84 GLN A N 1
ATOM 671 C CA . GLN A 1 84 ? -6.974 -2.255 -4.592 1.00 61.53 84 GLN A CA 1
ATOM 672 C C . GLN A 1 84 ? -8.220 -2.355 -3.685 1.00 61.53 84 GLN A C 1
ATOM 674 O O . GLN A 1 84 ? -9.329 -1.985 -4.069 1.00 61.53 84 GLN A O 1
ATOM 679 N N . GLY A 1 85 ? -8.033 -2.805 -2.441 1.00 56.66 85 GLY A N 1
ATOM 680 C CA . GLY A 1 85 ? -9.026 -2.728 -1.385 1.00 56.66 85 GLY A CA 1
ATOM 681 C C . GLY A 1 85 ? -9.660 -4.065 -1.027 1.00 56.66 85 GLY A C 1
ATOM 682 O O . GLY A 1 85 ? -10.586 -4.070 -0.225 1.00 56.66 85 GLY A O 1
ATOM 683 N N . GLY A 1 86 ? -9.176 -5.191 -1.564 1.00 52.75 86 GLY A N 1
ATOM 684 C CA . GLY A 1 86 ? -9.677 -6.524 -1.206 1.00 52.75 86 GLY A CA 1
ATOM 685 C C . GLY A 1 86 ? -9.446 -6.857 0.272 1.00 52.75 86 GLY A C 1
ATOM 686 O O . GLY A 1 86 ? -10.383 -7.242 0.971 1.00 52.75 86 GLY A O 1
ATOM 687 N N . ALA A 1 87 ? -8.229 -6.614 0.771 1.00 50.50 87 ALA A N 1
ATOM 688 C CA . ALA A 1 87 ? -7.899 -6.740 2.193 1.00 50.50 87 ALA A CA 1
ATOM 689 C C . ALA A 1 87 ? -8.471 -5.575 3.018 1.00 50.50 87 ALA A C 1
ATOM 691 O O . ALA A 1 87 ? -9.200 -5.808 3.980 1.00 50.50 87 ALA A O 1
ATOM 692 N N . ARG A 1 88 ? -8.298 -4.318 2.564 1.00 54.97 88 ARG A N 1
ATOM 693 C CA . ARG A 1 88 ? -8.855 -3.142 3.265 1.00 54.97 88 ARG A CA 1
ATOM 694 C C . ARG A 1 88 ? -10.369 -3.206 3.452 1.00 54.97 88 ARG A C 1
ATOM 696 O O . ARG A 1 88 ? -10.849 -2.716 4.466 1.00 54.97 88 ARG A O 1
ATOM 703 N N . GLN A 1 89 ? -11.147 -3.775 2.529 1.00 53.16 89 GLN A N 1
ATOM 704 C CA . GLN A 1 89 ? -12.597 -3.910 2.713 1.00 53.16 89 GLN A CA 1
ATOM 705 C C . GLN A 1 89 ? -12.951 -4.901 3.820 1.00 53.16 89 GLN A C 1
ATOM 707 O O . GLN A 1 89 ? -13.909 -4.656 4.556 1.00 53.16 89 GLN A O 1
ATOM 712 N N . LEU A 1 90 ? -12.208 -6.001 3.946 1.00 49.25 90 LEU A N 1
ATOM 713 C CA . LEU A 1 90 ? -12.406 -6.956 5.029 1.00 49.25 90 LEU A CA 1
ATOM 714 C C . LEU A 1 90 ? -11.971 -6.343 6.362 1.00 49.25 90 LEU A C 1
ATOM 716 O O . LEU A 1 90 ? -12.772 -6.326 7.292 1.00 49.25 90 LEU A O 1
ATOM 720 N N . ASP A 1 91 ? -10.789 -5.733 6.421 1.00 60.38 91 ASP A N 1
ATOM 721 C CA . ASP A 1 91 ? -10.276 -5.074 7.629 1.00 60.38 91 ASP A CA 1
ATOM 722 C C . ASP A 1 91 ? -11.154 -3.894 8.065 1.00 60.38 91 ASP A C 1
ATOM 724 O O . ASP A 1 91 ? -11.401 -3.691 9.255 1.00 60.38 91 ASP A O 1
ATOM 728 N N . THR A 1 92 ? -11.718 -3.150 7.108 1.00 69.62 92 THR A N 1
ATOM 729 C CA . THR A 1 92 ? -12.700 -2.088 7.380 1.00 69.62 92 THR A CA 1
ATOM 730 C C . THR A 1 92 ? -14.007 -2.677 7.903 1.00 69.62 92 THR A C 1
ATOM 732 O O . THR A 1 92 ? -14.593 -2.133 8.836 1.00 69.62 92 THR A O 1
ATOM 735 N N . LYS A 1 93 ? -14.481 -3.801 7.346 1.00 59.19 93 LYS A N 1
ATOM 736 C CA . LYS A 1 93 ? -15.678 -4.495 7.850 1.00 59.19 93 LYS A CA 1
ATOM 737 C C . LYS A 1 93 ? -15.464 -5.064 9.252 1.00 59.19 93 LYS A C 1
ATOM 739 O O . LYS A 1 93 ? -16.379 -4.958 10.066 1.00 59.19 93 LYS A O 1
ATOM 744 N N . ILE A 1 94 ? -14.286 -5.616 9.540 1.00 75.38 94 ILE A N 1
ATOM 745 C CA . ILE A 1 94 ? -13.888 -6.088 10.873 1.00 75.38 94 ILE A CA 1
ATOM 746 C C . ILE A 1 94 ? -13.826 -4.900 11.838 1.00 75.38 94 ILE A C 1
ATOM 748 O O . ILE A 1 94 ? -14.488 -4.923 12.870 1.00 75.38 94 ILE A O 1
ATOM 752 N N . SER A 1 95 ? -13.154 -3.810 11.465 1.00 73.44 95 SER A N 1
ATOM 753 C CA . SER A 1 95 ? -13.103 -2.584 12.275 1.00 73.44 95 SER A CA 1
ATOM 754 C C . SER A 1 95 ? -14.499 -2.023 12.565 1.00 73.44 95 SER A C 1
ATOM 756 O O . SER A 1 95 ? -14.814 -1.681 13.701 1.00 73.44 95 SER A O 1
ATOM 758 N N . LEU A 1 96 ? -15.387 -1.983 11.565 1.00 80.62 96 LEU A N 1
ATOM 759 C CA . LEU A 1 96 ? -16.782 -1.565 11.741 1.00 80.62 96 LEU A CA 1
ATOM 760 C C . LEU A 1 96 ? -17.570 -2.517 12.653 1.00 80.62 96 LEU A C 1
ATOM 762 O O . LEU A 1 96 ? -18.461 -2.067 13.377 1.00 80.62 96 LEU A O 1
ATOM 766 N N . HIS A 1 97 ? -17.281 -3.820 12.613 1.00 85.44 97 HIS A N 1
ATOM 767 C CA . HIS A 1 97 ? -17.882 -4.800 13.513 1.00 85.44 97 HIS A CA 1
ATOM 768 C C . HIS A 1 97 ? -17.451 -4.557 14.965 1.00 85.44 97 HIS A C 1
ATOM 770 O O . HIS A 1 97 ? -18.316 -4.438 15.835 1.00 85.44 97 HIS A O 1
ATOM 776 N N . GLU A 1 98 ? -16.151 -4.385 15.211 1.00 90.00 98 GLU A N 1
ATOM 777 C CA . GLU A 1 98 ? -15.614 -4.096 16.545 1.00 90.00 98 GLU A CA 1
ATOM 778 C C . GLU A 1 98 ? -16.135 -2.760 17.098 1.00 90.00 98 GLU A C 1
ATOM 780 O O . GLU A 1 98 ? -16.542 -2.685 18.257 1.00 90.00 98 GLU A O 1
ATOM 785 N N . VAL A 1 99 ? -16.251 -1.719 16.264 1.00 93.56 99 VAL A N 1
ATOM 786 C CA . VAL A 1 99 ? -16.856 -0.434 16.668 1.00 93.56 99 VAL A CA 1
ATOM 787 C C . VAL A 1 99 ? -18.322 -0.600 17.082 1.00 93.56 99 VAL A C 1
ATOM 789 O O . VAL A 1 99 ? -18.744 -0.029 18.087 1.00 93.56 99 VAL A O 1
ATOM 792 N N . ARG A 1 100 ? -19.116 -1.395 16.351 1.00 91.44 100 ARG A N 1
ATOM 793 C CA . ARG A 1 100 ? -20.520 -1.667 16.724 1.00 91.44 100 ARG A CA 1
ATOM 794 C C . ARG A 1 100 ? -20.626 -2.445 18.031 1.00 91.44 100 ARG A C 1
ATOM 796 O O . ARG A 1 100 ? -21.535 -2.184 18.817 1.00 91.44 100 ARG A O 1
ATOM 803 N N . LYS A 1 101 ? -19.710 -3.384 18.267 1.00 91.56 101 LYS A N 1
ATOM 804 C CA . LYS A 1 101 ? -19.632 -4.134 19.522 1.00 91.56 101 LYS A CA 1
ATOM 805 C C . LYS A 1 101 ? -19.314 -3.201 20.693 1.00 91.56 101 LYS A C 1
ATOM 807 O O . LYS A 1 101 ? -20.088 -3.154 21.641 1.00 91.56 101 LYS A O 1
ATOM 812 N N . LEU A 1 102 ? -18.292 -2.355 20.553 1.00 94.56 102 LEU A N 1
ATOM 813 C CA . LEU A 1 102 ? -17.952 -1.323 21.540 1.00 94.56 102 LEU A CA 1
ATOM 814 C C . LEU A 1 102 ? -19.118 -0.369 21.821 1.00 94.56 102 LEU A C 1
ATOM 816 O O . LEU A 1 102 ? -19.376 -0.039 22.975 1.00 94.56 102 LEU A O 1
ATOM 820 N N . GLN A 1 103 ? -19.858 0.059 20.793 1.00 96.00 103 GLN A N 1
ATOM 821 C CA . GLN A 1 103 ? -21.053 0.886 20.986 1.00 96.00 103 GLN A CA 1
ATOM 822 C C . GLN A 1 103 ? -22.110 0.184 21.840 1.00 96.00 103 GLN A C 1
ATOM 824 O O . GLN A 1 103 ? -22.724 0.831 22.687 1.00 96.00 103 GLN A O 1
ATOM 829 N N . LYS A 1 104 ? -22.325 -1.120 21.632 1.00 92.62 104 LYS A N 1
ATOM 830 C CA . LYS A 1 104 ? -23.277 -1.906 22.420 1.00 92.62 104 LYS A CA 1
ATOM 831 C C . LYS A 1 104 ? -22.827 -2.020 23.877 1.00 92.62 104 LYS A C 1
ATOM 833 O O . LYS A 1 104 ? -23.616 -1.718 24.769 1.00 92.62 104 LYS A O 1
ATOM 838 N N . ASP A 1 105 ? -21.563 -2.354 24.106 1.00 94.81 105 ASP A N 1
ATOM 839 C CA . ASP A 1 105 ? -20.998 -2.468 25.454 1.00 94.81 105 ASP A CA 1
ATOM 840 C C . ASP A 1 105 ? -21.084 -1.118 26.193 1.00 94.81 105 ASP A C 1
ATOM 842 O O . ASP A 1 105 ? -21.459 -1.043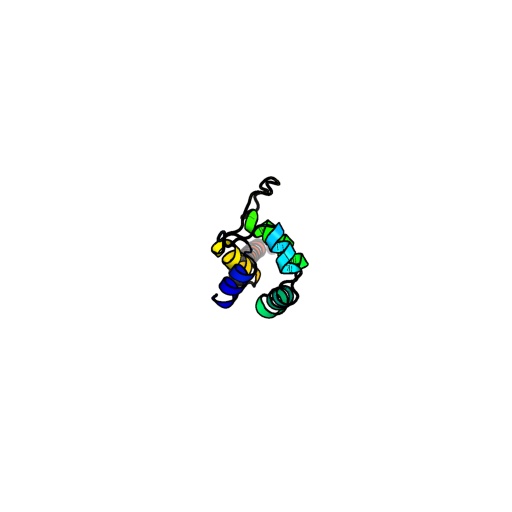 27.362 1.00 94.81 105 ASP A O 1
ATOM 846 N N . MET A 1 106 ? -20.847 -0.009 25.486 1.00 95.12 106 MET A N 1
ATOM 847 C CA . MET A 1 106 ? -20.967 1.339 26.045 1.00 95.12 106 MET A CA 1
ATOM 848 C C . MET A 1 106 ? -22.419 1.707 26.40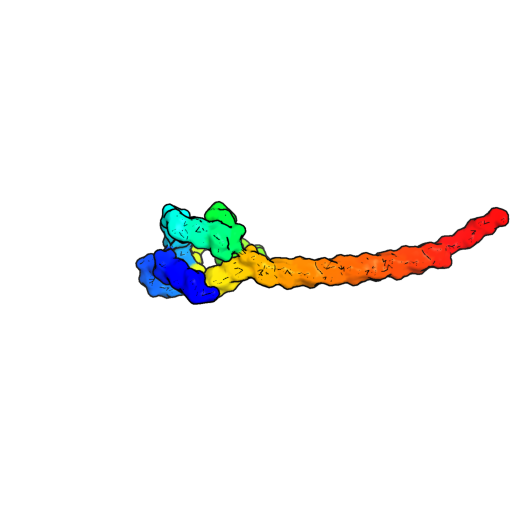3 1.00 95.12 106 MET A C 1
ATOM 850 O O . MET A 1 106 ? -22.646 2.417 27.384 1.00 95.12 106 MET A O 1
ATOM 854 N N . GLN A 1 107 ? -23.415 1.210 25.658 1.00 94.56 107 GLN A N 1
ATOM 855 C CA . GLN A 1 107 ? -24.830 1.358 26.026 1.00 94.56 107 GLN A CA 1
ATOM 856 C C . GLN A 1 107 ? -25.174 0.575 27.296 1.00 94.56 107 GLN A C 1
ATOM 858 O O . GLN A 1 107 ? -25.916 1.087 28.135 1.00 94.56 107 GLN A O 1
ATOM 863 N N . GLU A 1 108 ? -24.620 -0.626 27.474 1.00 93.75 108 GLU A N 1
ATOM 864 C CA . GLU A 1 108 ? -24.807 -1.407 28.703 1.00 93.75 108 GLU A CA 1
ATOM 865 C C . GLU A 1 108 ? -24.193 -0.694 29.912 1.00 93.75 108 GLU A C 1
ATOM 867 O O . GLU A 1 108 ? -24.851 -0.545 30.944 1.00 93.75 108 GLU A O 1
ATOM 872 N N . VAL A 1 109 ? -22.987 -0.139 29.763 1.00 95.06 109 VAL A N 1
ATOM 873 C CA . VAL A 1 109 ? -22.357 0.682 30.808 1.00 95.06 109 VAL A CA 1
ATOM 874 C C . VAL A 1 109 ? -23.222 1.898 31.153 1.00 95.06 109 VAL A C 1
ATOM 876 O O . VAL A 1 109 ? -23.467 2.165 32.330 1.00 95.06 109 VAL A O 1
ATOM 879 N N . LEU A 1 110 ? -23.739 2.622 30.154 1.00 94.56 110 LEU A N 1
ATOM 880 C CA . LEU A 1 110 ? -24.635 3.761 30.385 1.00 94.56 110 LEU A CA 1
ATOM 881 C C . LEU A 1 110 ? -25.934 3.352 31.087 1.00 94.56 110 LEU A C 1
ATOM 883 O O . LEU A 1 110 ? -26.438 4.105 31.922 1.00 94.56 110 LEU A O 1
ATOM 887 N N . HIS A 1 111 ? -26.478 2.177 30.768 1.00 92.75 111 HIS A N 1
ATOM 888 C CA . HIS A 1 111 ? -27.663 1.648 31.434 1.00 92.75 111 HIS A CA 1
ATOM 889 C C . HIS A 1 111 ? -27.395 1.392 32.923 1.00 92.75 111 HIS A C 1
ATOM 891 O O . HIS A 1 111 ? -28.159 1.859 33.771 1.00 92.75 111 HIS A O 1
ATOM 897 N N . VAL A 1 112 ? -26.272 0.742 33.246 1.00 92.81 112 VAL A N 1
ATOM 898 C CA . VAL A 1 112 ? -25.855 0.501 34.634 1.00 92.81 112 VAL A CA 1
ATOM 899 C C . VAL A 1 112 ? -25.629 1.822 35.369 1.00 92.81 112 VAL A C 1
ATOM 901 O O . VAL A 1 112 ? -26.187 2.019 36.445 1.00 92.81 112 VAL A O 1
ATOM 904 N N . LEU A 1 113 ? -24.898 2.772 34.781 1.00 91.06 113 LEU A N 1
ATOM 905 C CA . LEU A 1 113 ? -24.646 4.074 35.408 1.00 91.06 113 LEU A CA 1
ATOM 906 C C . LEU A 1 113 ? -25.936 4.850 35.702 1.00 91.06 113 LEU A C 1
ATOM 908 O O . LEU A 1 113 ? -26.050 5.453 36.766 1.00 91.06 113 LEU A O 1
ATOM 912 N N . ARG A 1 114 ? -26.930 4.801 34.807 1.00 89.31 114 ARG A N 1
ATOM 913 C CA . ARG A 1 114 ? -28.249 5.410 35.050 1.00 89.31 114 ARG A CA 1
ATOM 914 C C . ARG A 1 114 ? -29.009 4.717 36.176 1.00 89.31 114 ARG A C 1
ATOM 916 O O . ARG A 1 114 ? -29.655 5.398 36.961 1.00 89.31 114 ARG A O 1
ATOM 923 N N . SER A 1 115 ? -28.914 3.391 36.277 1.00 87.81 115 SER A N 1
ATOM 924 C CA . SER A 1 115 ? -29.550 2.630 37.364 1.00 87.81 115 SER A CA 1
ATOM 925 C C . SER A 1 115 ? -28.933 2.909 38.740 1.00 87.81 115 SER A C 1
ATOM 927 O O . SER A 1 115 ? -29.595 2.728 39.757 1.00 87.81 115 SER A O 1
ATOM 929 N N . LEU A 1 116 ? -27.682 3.381 38.764 1.00 86.12 116 LEU A N 1
ATOM 930 C CA . LEU A 1 116 ? -26.957 3.753 39.977 1.00 86.12 116 LEU A CA 1
ATOM 931 C C . LEU A 1 116 ? -27.159 5.216 40.383 1.00 86.12 116 LEU A C 1
ATOM 933 O O . LEU A 1 116 ? -26.729 5.588 41.475 1.00 86.12 116 LEU A O 1
ATOM 937 N N . GLN A 1 117 ? -27.791 6.055 39.550 1.00 79.25 117 GLN A N 1
ATOM 938 C CA . GLN A 1 117 ? -28.141 7.405 39.983 1.00 79.25 117 GLN A CA 1
ATOM 939 C C . GLN A 1 117 ? -29.201 7.302 41.090 1.00 79.25 117 GLN A C 1
ATOM 941 O O . GLN A 1 117 ? -30.284 6.767 40.838 1.00 79.25 117 GLN A O 1
ATOM 946 N N . PRO A 1 118 ? -28.922 7.794 42.314 1.00 72.31 118 PRO A N 1
ATOM 947 C CA . PRO A 1 118 ? -29.925 7.827 43.365 1.00 72.31 118 PRO A CA 1
ATOM 948 C C . PRO A 1 118 ? -31.128 8.619 42.863 1.00 72.31 118 PRO A C 1
ATOM 950 O O . PRO A 1 118 ? -30.953 9.684 42.266 1.00 72.31 118 PRO A O 1
ATOM 953 N N . GLN A 1 119 ? -32.342 8.133 43.130 1.00 61.12 119 GLN A N 1
ATOM 954 C CA . GLN A 1 119 ? -33.518 8.995 43.076 1.00 61.12 119 GLN A CA 1
ATOM 955 C C . GLN A 1 119 ? -33.238 10.138 44.049 1.00 61.12 119 GLN A C 1
ATOM 957 O O . GLN A 1 119 ? -33.268 9.946 45.263 1.00 61.12 119 GLN A O 1
ATOM 962 N N . THR A 1 120 ? -32.888 11.310 43.524 1.00 57.03 120 THR A N 1
ATOM 963 C CA . THR A 1 120 ? -32.929 12.549 44.287 1.00 57.03 120 THR A CA 1
ATOM 964 C C . THR A 1 120 ? -34.391 12.753 44.648 1.00 57.03 120 THR A C 1
ATOM 966 O O . THR A 1 120 ? -35.167 13.282 43.854 1.00 57.03 120 THR A O 1
ATOM 969 N N . ALA A 1 121 ? -34.764 12.207 45.804 1.00 49.22 121 ALA A N 1
ATOM 970 C CA . ALA A 1 121 ? -36.024 12.451 46.465 1.00 49.22 121 ALA A CA 1
ATOM 971 C C . ALA A 1 121 ? -36.088 13.954 46.751 1.00 49.22 121 ALA A C 1
ATOM 973 O O . ALA A 1 121 ? -35.266 14.481 47.505 1.00 49.22 121 ALA A O 1
ATOM 974 N N . ILE A 1 122 ? -37.007 14.622 46.060 1.00 48.94 122 ILE A N 1
ATOM 975 C CA . ILE A 1 122 ? -37.523 15.940 46.429 1.00 48.94 122 ILE A CA 1
ATOM 976 C C . ILE A 1 122 ? -38.718 15.694 47.343 1.00 48.94 122 ILE A C 1
ATOM 978 O O . ILE A 1 122 ? -39.524 14.799 46.996 1.00 48.94 122 ILE A O 1
#

Radius of gyration: 23.4 Å; chains: 1; bounding box: 57×29×67 Å